Protein AF-A0A381THG0-F1 (afdb_monomer_lite)

Radius of gyration: 18.3 Å; chains: 1; bounding box: 40×34×50 Å

Foldseek 3Di:
DDVLVVLLVVLLVVLVPDAAALQVSLVVSLVVLVPDPDDPVSSVVSNVCSVVSSVVCVVVPSHDLLVSLLVQVVVLLVQLHAPVVSLVVSVVRVRDPVSNVVSVVVVCVVPVCSNVSSPVNVCVVVVD

Organism: NCBI:txid408172

Sequence (128 aa):
MDDQMSLMKYAIDYLSKYSSSKNNLERILKKKISRLKIEKKEKFILYNSINQIMLNLEKNKFIDDNNYAISKIRLFAMQGKSKGFIKSYLIQKGIEKNILNNSLDQFEEEDPEWEKKSAKIFVRKKKL

pLDDT: mean 95.8, std 6.1, range [50.0, 98.56]

Structure (mmCIF, N/CA/C/O backbone):
data_AF-A0A381THG0-F1
#
_entry.id   AF-A0A381THG0-F1
#
loop_
_atom_site.group_PDB
_atom_site.id
_atom_site.type_symbol
_atom_site.label_atom_id
_atom_site.label_alt_id
_atom_site.label_comp_id
_atom_site.label_asym_id
_atom_site.label_entity_id
_atom_site.label_seq_id
_atom_site.pdbx_PDB_ins_code
_atom_site.Cartn_x
_atom_site.Cartn_y
_atom_site.Cartn_z
_atom_site.occupancy
_atom_site.B_iso_or_equiv
_atom_site.auth_seq_id
_atom_site.auth_comp_id
_atom_site.auth_asym_id
_atom_site.auth_atom_id
_atom_site.pdbx_PDB_model_num
ATOM 1 N N . MET A 1 1 ? -7.429 3.206 31.192 1.00 50.00 1 MET A N 1
ATOM 2 C CA . MET A 1 1 ? -6.318 3.715 30.360 1.00 50.00 1 MET A CA 1
ATOM 3 C C . MET A 1 1 ? -6.877 3.797 28.953 1.00 50.00 1 MET A C 1
ATOM 5 O O . MET A 1 1 ? -7.301 2.768 28.459 1.00 50.00 1 MET A O 1
ATOM 9 N N . ASP A 1 2 ? -7.028 5.004 28.416 1.00 70.00 2 ASP A N 1
ATOM 10 C CA . ASP A 1 2 ? -7.874 5.319 27.254 1.00 70.00 2 ASP A CA 1
ATOM 11 C C . ASP A 1 2 ? -7.643 4.369 26.056 1.00 70.00 2 ASP A C 1
ATOM 13 O O . ASP A 1 2 ? -6.519 4.256 25.556 1.00 70.00 2 ASP A O 1
ATOM 17 N N . ASP A 1 3 ? -8.674 3.648 25.604 1.00 74.38 3 ASP A N 1
ATOM 18 C CA . ASP A 1 3 ? -8.543 2.620 24.556 1.00 74.38 3 ASP A CA 1
ATOM 19 C C . ASP A 1 3 ? -8.045 3.205 23.222 1.00 74.38 3 ASP A C 1
ATOM 21 O O . ASP A 1 3 ? -7.398 2.515 22.428 1.00 74.38 3 ASP A O 1
ATOM 25 N N . GLN A 1 4 ? -8.255 4.506 22.996 1.00 72.50 4 GLN A N 1
ATOM 26 C CA . GLN A 1 4 ? -7.676 5.229 21.862 1.00 72.50 4 GLN A CA 1
ATOM 27 C C . GLN A 1 4 ? -6.144 5.302 21.940 1.00 72.50 4 GLN A C 1
ATOM 29 O O . GLN A 1 4 ? -5.453 5.075 20.944 1.00 72.50 4 GLN A O 1
ATOM 34 N N . MET A 1 5 ? -5.597 5.542 23.133 1.00 81.31 5 MET A N 1
ATOM 35 C CA . MET A 1 5 ? -4.154 5.551 23.380 1.00 81.31 5 MET A CA 1
ATOM 36 C C . MET A 1 5 ? -3.554 4.149 23.190 1.00 81.31 5 MET A C 1
ATOM 38 O O . MET A 1 5 ? -2.446 4.007 22.668 1.00 81.31 5 MET A O 1
ATOM 42 N N . SER A 1 6 ? -4.316 3.101 23.524 1.00 89.38 6 SER A N 1
ATOM 43 C CA . SER A 1 6 ? -3.952 1.705 23.243 1.00 89.38 6 SER A CA 1
ATOM 44 C C . SER A 1 6 ? -3.884 1.413 21.735 1.00 89.38 6 SER A C 1
ATOM 46 O O . SER A 1 6 ? -2.925 0.796 21.260 1.00 89.38 6 SER A O 1
ATOM 48 N N . LEU A 1 7 ? -4.848 1.912 20.949 1.00 95.69 7 LEU A N 1
ATOM 49 C CA . LEU A 1 7 ? -4.865 1.736 19.494 1.00 95.69 7 LEU A CA 1
ATOM 50 C C . LEU A 1 7 ? -3.742 2.520 18.791 1.00 95.69 7 LEU A C 1
ATOM 52 O O . LEU A 1 7 ? -3.095 1.975 17.895 1.00 95.69 7 LEU A O 1
ATOM 56 N N . MET A 1 8 ? -3.452 3.751 19.229 1.00 96.62 8 MET A N 1
ATOM 57 C CA . MET A 1 8 ? -2.316 4.541 18.732 1.00 96.62 8 MET A CA 1
ATOM 58 C C . MET A 1 8 ? -0.981 3.843 19.020 1.00 96.62 8 MET A C 1
ATOM 60 O O . MET A 1 8 ? -0.151 3.694 18.123 1.00 96.62 8 MET A O 1
ATOM 64 N N . LYS A 1 9 ? -0.786 3.340 20.248 1.00 96.38 9 LYS A N 1
ATOM 65 C CA . LYS A 1 9 ? 0.415 2.572 20.613 1.00 96.38 9 LYS A CA 1
ATOM 66 C C . LYS A 1 9 ? 0.587 1.343 19.720 1.00 96.38 9 LYS A C 1
ATOM 68 O O . LYS A 1 9 ? 1.698 1.053 19.284 1.00 96.38 9 LYS A O 1
ATOM 73 N N . TYR A 1 10 ? -0.507 0.644 19.419 1.00 97.19 10 TYR A N 1
ATOM 74 C CA . TYR A 1 10 ? -0.487 -0.490 18.499 1.00 97.19 10 TYR A CA 1
ATOM 75 C C . TYR A 1 10 ? -0.095 -0.082 17.070 1.00 97.19 10 TYR A C 1
ATOM 77 O O . TYR A 1 10 ? 0.684 -0.787 16.432 1.00 97.19 10 TYR A O 1
ATOM 85 N N . ALA A 1 11 ? -0.589 1.056 16.572 1.00 97.81 11 ALA A N 1
ATOM 86 C CA . ALA A 1 11 ? -0.210 1.574 15.259 1.00 97.81 11 ALA A CA 1
ATOM 87 C C . ALA A 1 11 ? 1.294 1.890 15.180 1.00 97.81 11 ALA A C 1
ATOM 89 O O . ALA A 1 11 ? 1.959 1.476 14.231 1.00 97.81 11 ALA A O 1
ATOM 90 N N . ILE A 1 12 ? 1.839 2.558 16.202 1.00 97.06 12 ILE A N 1
ATOM 91 C CA . ILE A 1 12 ? 3.269 2.889 16.291 1.00 97.06 12 ILE A CA 1
ATOM 92 C C . ILE A 1 12 ? 4.125 1.616 16.352 1.00 97.06 12 ILE A C 1
ATOM 94 O O . ILE A 1 12 ? 5.095 1.497 15.607 1.00 97.06 12 ILE A O 1
ATOM 98 N N . ASP A 1 13 ? 3.758 0.639 17.190 1.00 97.44 13 ASP A N 1
ATOM 99 C CA . ASP A 1 13 ? 4.474 -0.644 17.285 1.00 97.44 13 ASP A CA 1
ATOM 100 C C . ASP A 1 13 ? 4.441 -1.439 15.969 1.00 97.44 13 ASP A C 1
ATOM 102 O O . ASP A 1 13 ? 5.393 -2.139 15.629 1.00 97.44 13 ASP A O 1
ATOM 106 N N . TYR A 1 14 ? 3.355 -1.331 15.201 1.00 97.88 14 TYR A N 1
ATOM 107 C CA . TYR A 1 14 ? 3.283 -1.941 13.878 1.00 97.88 14 TYR A CA 1
ATOM 108 C C . TYR A 1 14 ? 4.224 -1.247 12.883 1.00 97.88 14 TYR A C 1
ATOM 110 O O . TYR A 1 14 ? 4.982 -1.917 12.179 1.00 97.88 14 TYR A O 1
ATOM 118 N N . LEU A 1 15 ? 4.202 0.088 12.834 1.00 97.12 15 LEU A N 1
ATOM 119 C CA . LEU A 1 15 ? 5.016 0.877 11.904 1.00 97.12 15 LEU A CA 1
ATOM 120 C C . LEU A 1 15 ? 6.516 0.839 12.226 1.00 97.12 15 LEU A C 1
ATOM 122 O O . LEU A 1 15 ? 7.327 0.964 11.313 1.00 97.12 15 LEU A O 1
ATOM 126 N N . SER A 1 16 ? 6.904 0.589 13.479 1.00 95.94 16 SER A N 1
ATOM 127 C CA . SER A 1 16 ? 8.317 0.396 13.841 1.00 95.94 16 SER A CA 1
ATOM 128 C C . SER A 1 16 ? 8.922 -0.887 13.254 1.00 95.94 16 SER A C 1
ATOM 130 O O . SER A 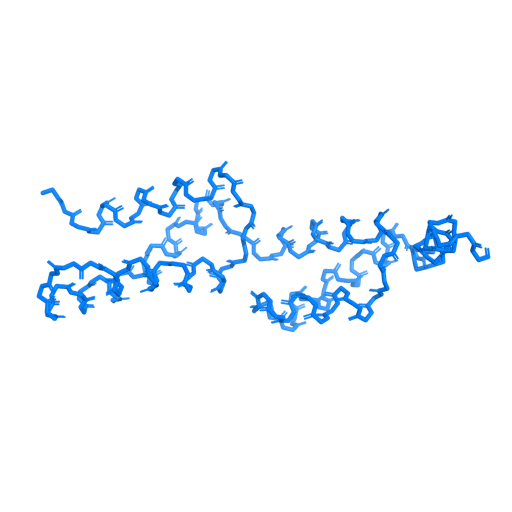1 16 ? 10.139 -0.994 13.125 1.00 95.94 16 SER A O 1
ATOM 132 N N . LYS A 1 17 ? 8.081 -1.859 12.876 1.00 96.75 17 LYS A N 1
ATOM 133 C CA . LYS A 1 17 ? 8.494 -3.170 12.343 1.00 96.75 17 LYS A CA 1
ATOM 134 C C . LYS A 1 17 ? 8.263 -3.299 10.843 1.00 96.75 17 LYS A C 1
ATOM 136 O O . LYS A 1 17 ? 8.960 -4.062 10.176 1.00 96.75 17 LYS A O 1
ATOM 141 N N . TYR A 1 18 ? 7.261 -2.601 10.309 1.00 95.50 18 TYR A N 1
ATOM 142 C CA . TYR A 1 18 ? 6.782 -2.817 8.949 1.00 95.50 18 TYR A CA 1
ATOM 143 C C . TYR A 1 18 ? 6.566 -1.507 8.192 1.00 95.50 18 TYR A C 1
ATOM 145 O O . TYR A 1 18 ? 5.848 -0.620 8.641 1.00 95.50 18 TYR A O 1
ATOM 153 N N . SER A 1 19 ? 7.075 -1.452 6.956 1.00 93.31 19 SER A N 1
ATOM 154 C CA . SER A 1 19 ? 6.628 -0.449 5.982 1.00 93.31 19 SER A CA 1
ATOM 155 C C . SER A 1 19 ? 5.204 -0.768 5.520 1.00 93.31 19 SER A C 1
ATOM 157 O O . SER A 1 19 ? 4.924 -1.883 5.065 1.00 93.31 19 SER A O 1
ATOM 159 N N . SER A 1 20 ? 4.306 0.214 5.586 1.00 96.81 20 SER A N 1
ATOM 160 C CA . SER A 1 20 ? 2.895 0.055 5.223 1.00 96.81 20 SER A CA 1
ATOM 161 C C . SER A 1 20 ? 2.374 1.262 4.456 1.00 96.81 20 SER A C 1
ATOM 163 O O . SER A 1 20 ? 2.744 2.387 4.769 1.00 96.81 20 SER A O 1
ATOM 165 N N . SER A 1 21 ? 1.463 1.015 3.512 1.00 98.06 21 SER A N 1
ATOM 166 C CA . SER A 1 21 ? 0.582 2.059 2.990 1.00 98.06 21 SER A CA 1
ATOM 167 C C . SER A 1 21 ? -0.458 2.456 4.037 1.00 98.06 21 SER A C 1
ATOM 169 O O . SER A 1 21 ? -0.759 1.665 4.950 1.00 98.06 21 SER A O 1
ATOM 171 N N . LYS A 1 22 ? -1.053 3.641 3.874 1.00 98.00 22 LYS A N 1
ATOM 172 C CA . LYS A 1 22 ? -2.140 4.139 4.730 1.00 98.00 22 LYS A CA 1
ATOM 173 C C . LYS A 1 22 ? -3.329 3.187 4.744 1.00 98.00 22 LYS A C 1
ATOM 175 O O . LYS A 1 22 ? -3.743 2.735 5.810 1.00 98.00 22 LYS A O 1
ATOM 180 N N . ASN A 1 23 ? -3.784 2.777 3.562 1.00 97.69 23 ASN A N 1
ATOM 181 C CA . ASN A 1 23 ? -4.895 1.837 3.405 1.00 97.69 23 ASN A CA 1
ATOM 182 C C . ASN A 1 23 ? -4.637 0.482 4.088 1.00 97.69 23 ASN A C 1
ATOM 184 O O . ASN A 1 23 ? -5.527 -0.105 4.712 1.00 97.69 23 ASN A O 1
ATOM 188 N N . ASN A 1 24 ? -3.406 -0.039 4.018 1.00 97.62 24 ASN A N 1
ATOM 189 C CA . ASN A 1 24 ? -3.085 -1.281 4.714 1.00 97.62 24 ASN A CA 1
ATOM 190 C C . ASN A 1 24 ? -3.068 -1.096 6.238 1.00 97.62 24 ASN A C 1
ATOM 192 O O . ASN A 1 24 ? -3.575 -1.974 6.940 1.00 97.62 24 ASN A O 1
ATOM 196 N N . LEU A 1 25 ? -2.528 0.017 6.747 1.00 98.25 25 LEU A N 1
ATOM 197 C CA . LEU A 1 25 ? -2.533 0.298 8.182 1.00 98.25 25 LEU A CA 1
ATOM 198 C C . LEU A 1 25 ? -3.967 0.417 8.708 1.00 98.25 25 LEU A C 1
ATOM 200 O O . LEU A 1 25 ? -4.306 -0.235 9.692 1.00 98.25 25 LEU A O 1
ATOM 204 N N . GLU A 1 26 ? -4.833 1.149 8.010 1.00 98.19 26 GLU A N 1
ATOM 205 C CA . GLU A 1 26 ? -6.248 1.278 8.364 1.00 98.19 26 GLU A CA 1
ATOM 206 C C . GLU A 1 26 ? -6.923 -0.099 8.487 1.00 98.19 26 GLU A C 1
ATOM 208 O O . GLU A 1 26 ? -7.574 -0.410 9.489 1.00 98.19 26 GLU A O 1
ATOM 213 N N . ARG A 1 27 ? -6.695 -0.987 7.510 1.00 97.81 27 ARG A N 1
ATOM 214 C CA . ARG A 1 27 ? -7.198 -2.367 7.543 1.00 97.81 27 ARG A CA 1
ATOM 215 C C . ARG A 1 27 ? -6.666 -3.156 8.744 1.00 97.81 27 ARG A C 1
ATOM 217 O O . ARG A 1 27 ? -7.412 -3.933 9.345 1.00 97.81 27 ARG A O 1
ATOM 224 N N . ILE A 1 28 ? -5.391 -2.984 9.092 1.00 97.69 28 ILE A N 1
ATOM 225 C CA . ILE A 1 28 ? -4.770 -3.626 10.258 1.00 97.69 28 ILE A CA 1
ATOM 226 C C . ILE A 1 28 ? -5.426 -3.141 11.556 1.00 97.69 28 ILE A C 1
ATOM 228 O O . ILE A 1 28 ? -5.797 -3.975 12.386 1.00 97.69 28 ILE A O 1
ATOM 232 N N . LEU A 1 29 ? -5.653 -1.833 11.705 1.00 98.12 29 LEU A N 1
ATOM 233 C CA . LEU A 1 29 ? -6.329 -1.261 12.873 1.00 98.12 29 LEU A CA 1
ATOM 234 C C . LEU A 1 29 ? -7.778 -1.749 12.978 1.00 98.12 29 LEU A C 1
ATOM 236 O O . LEU A 1 29 ? -8.186 -2.242 14.031 1.00 98.12 29 LEU A O 1
ATOM 240 N N . LYS A 1 30 ? -8.533 -1.748 11.871 1.00 98.06 30 LYS A N 1
ATOM 241 C CA . LYS A 1 30 ? -9.908 -2.276 11.846 1.00 98.06 30 LYS A CA 1
ATOM 242 C C . LYS A 1 30 ? -9.978 -3.744 12.273 1.00 98.06 30 LYS A C 1
ATOM 244 O O . LYS A 1 30 ? -10.879 -4.135 13.020 1.00 98.06 30 LYS A O 1
ATOM 249 N N . LYS A 1 31 ? -9.009 -4.554 11.832 1.00 97.88 31 LYS A N 1
ATOM 250 C CA . LYS A 1 31 ? -8.881 -5.972 12.202 1.00 97.88 31 LYS A CA 1
ATOM 251 C C . LYS A 1 31 ? -8.454 -6.163 13.660 1.00 97.88 31 LYS A C 1
ATOM 253 O O . LYS A 1 31 ? -8.845 -7.148 14.282 1.00 97.88 31 LYS A O 1
ATOM 258 N N . LYS A 1 32 ? -7.656 -5.249 14.219 1.00 96.56 32 LYS A N 1
ATOM 259 C CA . LYS A 1 32 ? -7.315 -5.245 15.647 1.00 96.56 32 LYS A CA 1
ATOM 260 C C . LYS A 1 32 ? -8.560 -4.982 16.494 1.00 96.56 32 LYS A C 1
ATOM 262 O O . LYS A 1 32 ? -8.815 -5.768 17.401 1.00 96.56 32 LYS A O 1
ATOM 267 N N . ILE A 1 33 ? -9.346 -3.957 16.155 1.00 97.19 33 ILE A N 1
ATOM 268 C CA . ILE A 1 33 ? -10.588 -3.598 16.862 1.00 97.19 33 ILE A CA 1
ATOM 269 C C . ILE A 1 33 ? -11.608 -4.738 16.799 1.00 97.19 33 ILE A C 1
ATOM 271 O O . ILE A 1 33 ? -12.204 -5.093 17.817 1.00 97.19 33 ILE A O 1
ATOM 275 N N . SER A 1 34 ? -11.786 -5.368 15.630 1.00 96.69 34 SER A N 1
ATOM 276 C CA . SER A 1 34 ? -12.799 -6.421 15.473 1.00 96.69 34 SER A CA 1
ATOM 277 C C . SER A 1 34 ? -12.574 -7.603 16.422 1.00 96.69 34 SER A C 1
ATOM 279 O O . SER A 1 34 ? -13.542 -8.165 16.937 1.00 96.69 34 SER A O 1
ATOM 281 N N . ARG A 1 35 ? -11.305 -7.919 16.714 1.00 96.19 35 ARG A N 1
ATOM 282 C CA . ARG A 1 35 ? -10.865 -9.006 17.602 1.00 96.19 35 ARG A CA 1
ATOM 283 C C . ARG A 1 35 ? -10.979 -8.694 19.096 1.00 96.19 35 ARG A C 1
ATOM 285 O O . ARG A 1 35 ? -10.808 -9.608 19.900 1.00 96.19 35 ARG A O 1
ATOM 292 N N . LEU A 1 36 ? -11.234 -7.444 19.483 1.00 94.75 36 LEU A N 1
ATOM 293 C CA . LEU A 1 36 ? -11.411 -7.078 20.889 1.00 94.75 36 LEU A CA 1
ATOM 294 C C . LEU A 1 36 ? -12.714 -7.675 21.442 1.00 94.75 36 LEU A C 1
ATOM 296 O O . LEU A 1 36 ? -13.736 -7.717 20.749 1.00 94.75 36 LEU A O 1
ATOM 300 N N . LYS A 1 37 ? -12.684 -8.127 22.697 1.00 95.00 37 LYS A N 1
ATOM 301 C CA . LYS A 1 37 ? -13.851 -8.634 23.435 1.00 95.00 37 LYS A CA 1
ATOM 302 C C . LYS A 1 37 ? -14.441 -7.513 24.298 1.00 95.00 37 LYS A C 1
ATOM 304 O O . LYS A 1 37 ? -14.337 -7.558 25.515 1.00 95.00 37 LYS A O 1
ATOM 309 N N . ILE A 1 38 ? -14.977 -6.494 23.634 1.00 93.75 38 ILE A N 1
ATOM 310 C CA . ILE A 1 38 ? -15.515 -5.267 24.241 1.00 93.75 38 ILE A CA 1
ATOM 311 C C . ILE A 1 38 ? -16.908 -4.957 23.678 1.00 93.75 38 ILE A C 1
ATOM 313 O O . ILE A 1 38 ? -17.314 -5.565 22.676 1.00 93.75 38 ILE A O 1
ATOM 317 N N . GLU A 1 39 ? -17.626 -4.015 24.288 1.00 95.81 39 GLU A N 1
ATOM 318 C CA . GLU A 1 39 ? -18.985 -3.669 23.871 1.00 95.81 39 GLU A CA 1
ATOM 319 C C . GLU A 1 39 ? -19.041 -3.085 22.450 1.00 95.81 39 GLU A C 1
ATOM 321 O O . GLU A 1 39 ? -18.099 -2.466 21.947 1.00 95.81 39 GLU A O 1
ATOM 326 N N . LYS A 1 40 ? -20.190 -3.239 21.777 1.00 95.25 40 LYS A N 1
ATOM 327 C CA . LYS A 1 40 ? -20.390 -2.698 20.419 1.00 95.25 40 LYS A CA 1
ATOM 328 C C . LYS A 1 40 ? -20.198 -1.178 20.371 1.00 95.25 40 LYS A C 1
ATOM 330 O O . LYS A 1 40 ? -19.609 -0.677 19.414 1.00 95.25 40 LYS A O 1
ATOM 335 N N . LYS A 1 41 ? -20.669 -0.463 21.399 1.00 95.62 41 LYS A N 1
ATOM 336 C CA . LYS A 1 41 ? -20.534 0.995 21.515 1.00 95.62 41 LYS A CA 1
ATOM 337 C C . LYS A 1 41 ? -19.064 1.413 21.604 1.00 95.62 41 LYS A C 1
ATOM 339 O O . LYS A 1 41 ? -18.651 2.334 20.909 1.00 95.62 41 LYS A O 1
ATOM 344 N N . GLU A 1 42 ? -18.263 0.688 22.379 1.00 94.19 42 GLU A N 1
ATOM 345 C CA . GLU A 1 42 ? -16.824 0.937 22.518 1.00 94.19 42 GLU A CA 1
ATOM 346 C C . GLU A 1 42 ? -16.071 0.652 21.210 1.00 94.19 42 GLU A C 1
ATOM 348 O O . GLU A 1 42 ? -15.272 1.476 20.764 1.00 94.19 42 GLU A O 1
ATOM 353 N N . LYS A 1 43 ? -16.394 -0.449 20.508 1.00 95.81 43 LYS A N 1
ATOM 354 C CA . LYS A 1 43 ? -15.837 -0.703 19.163 1.00 95.81 43 LYS A CA 1
ATOM 355 C C . LYS A 1 43 ? -16.153 0.425 18.191 1.00 95.81 43 LYS A C 1
ATOM 357 O O . LYS A 1 43 ? -15.285 0.810 17.415 1.00 95.81 43 LYS A O 1
ATOM 362 N N . PHE A 1 44 ? -17.381 0.940 18.215 1.00 96.00 44 PHE A N 1
ATOM 363 C CA . PHE A 1 44 ? -17.793 2.040 17.346 1.00 96.00 44 PHE A CA 1
ATOM 364 C C . PHE A 1 44 ? -16.970 3.309 17.605 1.00 96.00 44 PHE A C 1
ATOM 366 O O . PHE A 1 44 ? -16.475 3.914 16.657 1.00 96.00 44 PHE A O 1
ATOM 373 N N . ILE A 1 45 ? -16.734 3.653 18.876 1.00 95.81 45 ILE A N 1
ATOM 374 C CA . ILE A 1 45 ? -15.858 4.771 19.259 1.00 95.81 45 ILE A CA 1
ATOM 375 C C . ILE A 1 45 ? -14.439 4.568 18.703 1.00 95.81 45 ILE A C 1
ATOM 377 O O . ILE A 1 45 ? -13.868 5.495 18.129 1.00 95.81 45 ILE A O 1
ATOM 381 N N . LEU A 1 46 ? -13.886 3.355 18.806 1.00 96.88 46 LEU A N 1
ATOM 382 C CA . LEU A 1 46 ? -12.562 3.038 18.261 1.00 96.88 46 LEU A CA 1
ATOM 383 C C . LEU A 1 46 ? -12.503 3.083 16.732 1.00 96.88 46 LEU A C 1
ATOM 385 O O . LEU A 1 46 ? -11.502 3.520 16.175 1.00 96.88 46 LEU A O 1
ATOM 389 N N . TYR A 1 47 ? -13.547 2.639 16.030 1.00 97.69 47 TYR A N 1
ATOM 390 C CA . TYR A 1 47 ? -13.594 2.756 14.572 1.00 97.69 47 TYR A CA 1
ATOM 391 C C . TYR A 1 47 ? -13.605 4.221 14.127 1.00 97.69 47 TYR A C 1
ATOM 393 O O . TYR A 1 47 ? -12.892 4.572 13.188 1.00 97.69 47 TYR A O 1
ATOM 401 N N . ASN A 1 48 ? -14.346 5.078 14.833 1.00 96.62 48 ASN A N 1
ATOM 402 C CA . ASN A 1 48 ? -14.430 6.504 14.521 1.00 96.62 48 ASN A CA 1
ATOM 403 C C . ASN A 1 48 ? -13.132 7.266 14.836 1.00 96.62 48 ASN A C 1
ATOM 405 O O . ASN A 1 48 ? -12.873 8.296 14.217 1.00 96.62 48 ASN A O 1
ATOM 409 N N . SER A 1 49 ? -12.288 6.761 15.744 1.00 96.56 49 SER A N 1
ATOM 410 C CA . SER A 1 49 ? -11.000 7.392 16.063 1.00 96.56 49 SER A CA 1
ATOM 411 C C . SER A 1 49 ? -9.887 7.089 15.053 1.00 96.56 49 SER A C 1
ATOM 413 O O . SER A 1 49 ? -8.867 7.781 15.052 1.00 96.56 49 SER A O 1
ATOM 415 N N . ILE A 1 50 ? -10.067 6.106 14.155 1.00 97.69 50 ILE A N 1
ATOM 416 C CA . ILE A 1 50 ? -9.034 5.709 13.182 1.00 97.69 50 ILE A CA 1
ATOM 417 C C . ILE A 1 50 ? -8.598 6.895 12.320 1.00 97.69 50 ILE A C 1
ATOM 419 O O . ILE A 1 50 ? -7.401 7.108 12.163 1.00 97.69 50 ILE A O 1
ATOM 423 N N . ASN A 1 51 ? -9.532 7.700 11.808 1.00 96.88 51 ASN A N 1
ATOM 424 C CA . ASN A 1 51 ? -9.192 8.832 10.940 1.00 96.88 51 ASN A CA 1
ATOM 425 C C . ASN A 1 51 ? -8.274 9.840 11.647 1.00 96.88 51 ASN A C 1
ATOM 427 O O . ASN A 1 51 ? -7.279 10.281 11.076 1.00 96.88 51 ASN A O 1
ATOM 431 N N . GLN A 1 52 ? -8.558 10.154 12.914 1.00 97.00 52 GLN A N 1
ATOM 432 C CA . GLN A 1 52 ? -7.723 11.053 13.711 1.00 97.00 52 GLN A CA 1
ATOM 433 C C . GLN A 1 52 ? -6.336 10.452 13.979 1.00 97.00 52 GLN A C 1
ATOM 435 O O . GLN A 1 52 ? -5.333 11.162 13.897 1.00 97.00 52 GLN A O 1
ATOM 440 N N . ILE A 1 53 ? -6.261 9.146 14.256 1.00 97.31 53 ILE A N 1
ATOM 441 C CA . ILE A 1 53 ? -4.990 8.423 14.406 1.00 97.31 53 ILE A CA 1
ATOM 442 C C . ILE A 1 53 ? -4.173 8.502 13.110 1.00 97.31 53 ILE A C 1
ATOM 444 O O . ILE A 1 53 ? -2.992 8.843 13.160 1.00 97.31 53 ILE A O 1
ATOM 448 N N . MET A 1 54 ? -4.793 8.246 11.955 1.00 97.75 54 MET A N 1
ATOM 449 C CA . MET A 1 54 ? -4.129 8.302 10.650 1.00 97.75 54 MET A CA 1
ATOM 450 C C . MET A 1 54 ? -3.580 9.702 10.354 1.00 97.75 54 MET A C 1
ATOM 452 O O . MET A 1 54 ? -2.409 9.824 10.000 1.00 97.75 54 MET A O 1
ATOM 456 N N . LEU A 1 55 ? -4.379 10.753 10.580 1.00 97.25 55 LEU A N 1
ATOM 457 C CA . LEU A 1 55 ? -3.944 12.146 10.417 1.00 97.25 55 LEU A CA 1
ATOM 458 C C . LEU A 1 55 ? -2.769 12.495 11.335 1.00 97.25 55 LEU A C 1
ATOM 460 O O . LEU A 1 55 ? -1.833 13.174 10.916 1.00 97.25 55 LEU A O 1
ATOM 464 N N . ASN A 1 56 ? -2.789 12.021 12.582 1.00 96.88 56 ASN A N 1
ATOM 465 C CA . ASN A 1 56 ? -1.699 12.257 13.522 1.00 96.88 56 ASN A CA 1
ATOM 466 C C . ASN A 1 56 ? -0.406 11.549 13.079 1.00 96.88 56 ASN A C 1
ATOM 468 O O . ASN A 1 56 ? 0.669 12.149 13.096 1.00 96.88 56 ASN A O 1
ATOM 472 N N . LEU A 1 57 ? -0.499 10.290 12.645 1.00 97.19 57 LEU A N 1
ATOM 473 C CA . LEU A 1 57 ? 0.649 9.533 12.136 1.00 97.19 57 LEU A CA 1
ATOM 474 C C . LEU A 1 57 ? 1.242 10.180 10.880 1.00 97.19 57 LEU A C 1
ATOM 476 O O . LEU A 1 57 ? 2.462 10.290 10.774 1.00 97.19 57 LEU A O 1
ATOM 480 N N . GLU A 1 58 ? 0.397 10.644 9.962 1.00 96.12 58 GLU A N 1
ATOM 481 C CA . GLU A 1 58 ? 0.823 11.339 8.747 1.00 96.12 58 GLU A CA 1
ATOM 482 C C . GLU A 1 58 ? 1.490 12.682 9.060 1.00 96.12 58 GLU A C 1
ATOM 484 O O . GLU A 1 58 ? 2.600 12.940 8.596 1.00 96.12 58 GLU A O 1
ATOM 489 N N . LYS A 1 59 ? 0.876 13.512 9.915 1.00 97.06 59 LYS A N 1
ATOM 490 C CA . LYS A 1 59 ? 1.442 14.805 10.334 1.00 97.06 59 LYS A CA 1
ATOM 491 C C . LYS A 1 59 ? 2.840 14.654 10.941 1.00 97.06 59 LYS A C 1
ATOM 493 O O . LYS A 1 59 ? 3.700 15.506 10.737 1.00 97.06 59 LYS A O 1
ATOM 498 N N . ASN A 1 60 ? 3.070 13.561 11.666 1.00 96.06 60 ASN A N 1
ATOM 499 C CA . ASN A 1 60 ? 4.358 13.238 12.280 1.00 96.06 60 ASN A CA 1
ATOM 500 C C . ASN A 1 60 ? 5.267 12.373 11.385 1.00 96.06 60 ASN A C 1
ATOM 502 O O . ASN A 1 60 ? 6.280 11.866 11.860 1.00 96.06 60 ASN A O 1
ATOM 506 N N . LYS A 1 61 ? 4.932 12.206 10.097 1.00 94.31 61 LYS A N 1
ATOM 507 C CA . LYS A 1 61 ? 5.714 11.467 9.089 1.00 94.31 61 LYS A CA 1
ATOM 508 C C . LYS A 1 61 ? 5.965 9.987 9.413 1.00 94.31 61 LYS A C 1
ATOM 510 O O . LYS A 1 61 ? 6.874 9.380 8.855 1.00 94.31 61 LYS A O 1
ATOM 515 N N . PHE A 1 62 ? 5.146 9.375 10.269 1.00 95.62 62 PHE A N 1
ATOM 516 C CA . PHE A 1 62 ? 5.203 7.929 10.514 1.00 95.62 62 PHE A CA 1
ATOM 517 C C . PHE A 1 62 ? 4.638 7.117 9.344 1.00 95.62 62 PHE A C 1
ATOM 519 O O . PHE A 1 62 ? 4.952 5.935 9.207 1.00 95.62 62 PHE A O 1
ATOM 526 N N . ILE A 1 63 ? 3.793 7.729 8.510 1.00 95.94 63 ILE A N 1
ATOM 527 C CA . ILE A 1 63 ? 3.214 7.088 7.333 1.00 95.94 63 ILE A CA 1
ATOM 528 C C . ILE A 1 63 ? 3.096 8.070 6.169 1.00 95.94 63 ILE A C 1
ATOM 530 O O . ILE A 1 63 ? 2.633 9.194 6.341 1.00 95.94 63 ILE A O 1
ATOM 534 N N . ASP A 1 64 ? 3.513 7.627 4.985 1.00 96.88 64 ASP A N 1
ATOM 535 C CA . ASP A 1 64 ? 3.526 8.422 3.759 1.00 96.88 64 ASP A CA 1
ATOM 536 C C . ASP A 1 64 ? 3.465 7.485 2.546 1.00 96.88 64 ASP A C 1
ATOM 538 O O . ASP A 1 64 ? 4.360 6.663 2.327 1.00 96.88 64 ASP A O 1
ATOM 542 N N . ASP A 1 65 ? 2.392 7.601 1.764 1.00 98.06 65 ASP A N 1
ATOM 543 C CA . ASP A 1 65 ? 2.151 6.735 0.611 1.00 98.06 65 ASP A CA 1
ATOM 544 C C . ASP A 1 65 ? 3.083 7.042 -0.572 1.00 98.06 65 ASP A C 1
ATOM 546 O O . ASP A 1 65 ? 3.406 6.114 -1.316 1.00 98.06 65 ASP A O 1
ATOM 550 N N . ASN A 1 66 ? 3.586 8.276 -0.717 1.00 97.56 66 ASN A N 1
ATOM 551 C CA . ASN A 1 66 ? 4.570 8.613 -1.755 1.00 97.56 66 ASN A CA 1
ATOM 552 C C . ASN A 1 66 ? 5.894 7.902 -1.467 1.00 97.56 66 ASN A C 1
ATOM 554 O O . ASN A 1 66 ? 6.408 7.138 -2.286 1.00 97.56 66 ASN A O 1
ATOM 558 N N . ASN A 1 67 ? 6.402 8.078 -0.244 1.00 96.88 67 ASN A N 1
ATOM 559 C CA . ASN A 1 67 ? 7.631 7.425 0.201 1.00 96.88 67 ASN A CA 1
ATOM 560 C C . ASN A 1 67 ? 7.505 5.897 0.182 1.00 96.88 67 ASN A C 1
ATOM 562 O O . ASN A 1 67 ? 8.441 5.194 -0.219 1.00 96.88 67 ASN A O 1
ATOM 566 N N . TYR A 1 68 ? 6.342 5.365 0.568 1.00 98.12 68 TYR A N 1
ATOM 567 C CA . TYR A 1 68 ? 6.059 3.939 0.463 1.00 98.12 68 TYR A CA 1
ATOM 568 C C . TYR A 1 68 ? 6.107 3.456 -0.994 1.00 98.12 6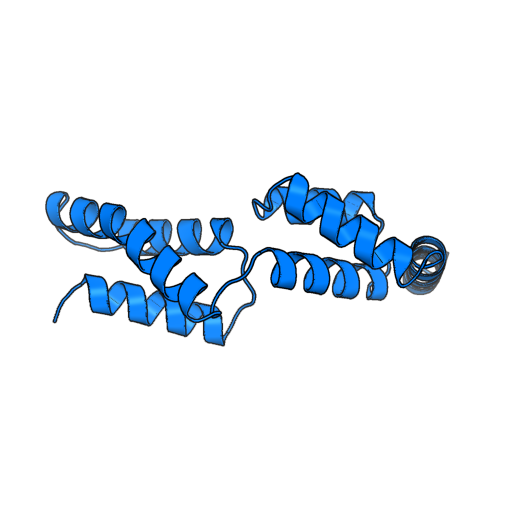8 TYR A C 1
ATOM 570 O O . TYR A 1 68 ? 6.785 2.464 -1.277 1.00 98.12 68 TYR A O 1
ATOM 578 N N . ALA A 1 69 ? 5.430 4.146 -1.917 1.00 98.50 69 ALA A N 1
ATOM 579 C CA . ALA A 1 69 ? 5.370 3.770 -3.326 1.00 98.50 69 ALA A CA 1
ATOM 580 C C . ALA A 1 69 ? 6.761 3.762 -3.973 1.00 98.50 69 ALA A C 1
ATOM 582 O O . ALA A 1 69 ? 7.174 2.719 -4.486 1.00 98.50 69 ALA A O 1
ATOM 583 N N . ILE A 1 70 ? 7.523 4.856 -3.856 1.00 98.06 70 ILE A N 1
ATOM 584 C CA . ILE A 1 70 ? 8.891 4.974 -4.392 1.00 98.06 70 ILE A CA 1
ATOM 585 C C . ILE A 1 70 ? 9.791 3.861 -3.839 1.00 98.06 70 ILE A C 1
ATOM 587 O O . ILE A 1 70 ? 10.474 3.164 -4.595 1.00 98.06 70 ILE A O 1
ATOM 591 N N . SER A 1 71 ? 9.745 3.620 -2.524 1.00 97.69 71 SER A N 1
ATOM 592 C CA . SER A 1 71 ? 10.548 2.568 -1.886 1.00 97.69 71 SER A CA 1
ATOM 593 C C . SER A 1 71 ? 10.229 1.174 -2.434 1.00 97.69 71 SER A C 1
ATOM 595 O O . SER A 1 71 ? 11.130 0.357 -2.635 1.00 97.69 71 SER A O 1
ATOM 597 N N . LYS A 1 72 ? 8.949 0.874 -2.692 1.00 98.44 72 LYS A N 1
ATOM 598 C CA . LYS A 1 72 ? 8.536 -0.414 -3.268 1.00 98.44 72 LYS A CA 1
ATOM 599 C C . LYS A 1 72 ? 8.883 -0.532 -4.746 1.00 98.44 72 LYS A C 1
ATOM 601 O O . LYS A 1 72 ? 9.299 -1.616 -5.149 1.00 98.44 72 LYS A O 1
ATOM 606 N N . ILE A 1 73 ? 8.758 0.542 -5.526 1.00 98.56 73 ILE A N 1
ATOM 607 C CA . ILE A 1 73 ? 9.178 0.570 -6.934 1.00 98.56 73 ILE A CA 1
ATOM 608 C C . ILE A 1 73 ? 10.662 0.203 -7.026 1.00 98.56 73 ILE A C 1
ATOM 610 O O . ILE A 1 73 ? 11.001 -0.791 -7.671 1.00 98.56 73 ILE A O 1
ATOM 614 N N . ARG A 1 74 ? 11.524 0.909 -6.282 1.00 98.19 74 ARG A N 1
ATOM 615 C CA . ARG A 1 74 ? 12.972 0.645 -6.229 1.00 98.19 74 ARG A CA 1
ATOM 616 C C . ARG A 1 74 ? 13.276 -0.792 -5.806 1.00 98.19 74 ARG A C 1
ATOM 618 O O . ARG A 1 74 ? 14.004 -1.504 -6.498 1.00 98.19 74 ARG A O 1
ATOM 625 N N . LEU A 1 75 ? 12.663 -1.251 -4.711 1.00 98.19 75 LEU A N 1
ATOM 626 C CA 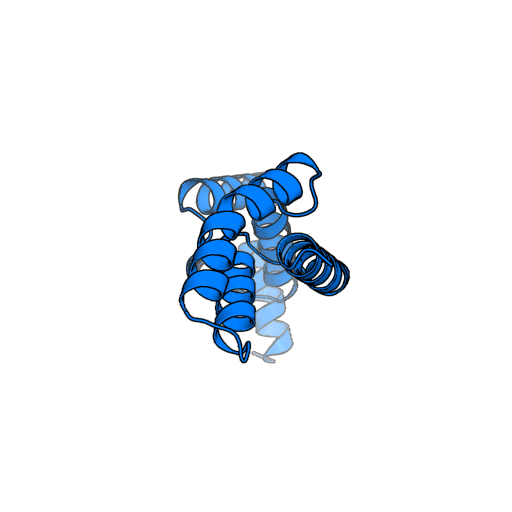. LEU A 1 75 ? 12.842 -2.616 -4.210 1.00 98.19 75 LEU A CA 1
ATOM 627 C C . LEU A 1 75 ? 12.505 -3.668 -5.275 1.00 98.19 75 LEU A C 1
ATOM 629 O O . LEU A 1 75 ? 13.265 -4.611 -5.486 1.00 98.19 75 LEU A O 1
ATOM 633 N N . PHE A 1 76 ? 11.358 -3.535 -5.937 1.00 98.50 76 PHE A N 1
ATOM 634 C CA . PHE A 1 76 ? 10.902 -4.525 -6.904 1.00 98.50 76 PHE A CA 1
ATOM 635 C C . PHE A 1 76 ? 11.665 -4.460 -8.228 1.00 98.50 76 PHE A C 1
ATOM 637 O O . PHE A 1 76 ? 11.950 -5.517 -8.796 1.00 98.50 76 PHE A O 1
ATOM 644 N N . ALA A 1 77 ? 12.072 -3.272 -8.677 1.00 98.19 77 ALA A N 1
ATOM 645 C CA . ALA A 1 77 ? 12.969 -3.115 -9.818 1.00 98.19 77 ALA A CA 1
ATOM 646 C C . ALA A 1 77 ? 14.303 -3.844 -9.573 1.00 98.19 77 ALA A C 1
ATOM 648 O O . ALA A 1 77 ? 14.706 -4.686 -10.376 1.00 98.19 77 ALA A O 1
ATOM 649 N N . MET A 1 78 ? 14.925 -3.648 -8.402 1.00 97.12 78 MET A N 1
ATOM 650 C CA . MET A 1 78 ? 16.140 -4.377 -7.997 1.00 97.12 78 MET A CA 1
ATOM 651 C C . MET A 1 78 ? 15.926 -5.895 -7.894 1.00 97.12 78 MET A C 1
ATOM 653 O O . MET A 1 78 ? 16.850 -6.693 -8.060 1.00 97.12 78 MET A O 1
ATOM 657 N N . GLN A 1 79 ? 14.696 -6.331 -7.625 1.00 97.38 79 GLN A N 1
ATOM 658 C CA . GLN A 1 79 ? 14.353 -7.748 -7.592 1.00 97.38 79 GLN A CA 1
ATOM 659 C C . GLN A 1 79 ? 14.109 -8.358 -8.978 1.00 97.38 79 GLN A C 1
ATOM 661 O O . GLN A 1 79 ? 13.978 -9.585 -9.052 1.00 97.38 79 GLN A O 1
ATOM 666 N N . GLY A 1 80 ? 14.106 -7.570 -10.054 1.00 97.56 80 GLY A N 1
ATOM 667 C CA . GLY A 1 80 ? 13.803 -8.046 -11.402 1.00 97.56 80 GLY A CA 1
ATOM 668 C C . GLY A 1 80 ? 12.300 -8.191 -11.659 1.00 97.56 80 GLY A C 1
ATOM 669 O O . GLY A 1 80 ? 11.875 -9.135 -12.324 1.00 97.56 80 GLY A O 1
ATOM 670 N N . LYS A 1 81 ? 11.463 -7.350 -11.037 1.00 98.12 81 LYS A N 1
ATOM 671 C CA . LYS A 1 81 ? 10.014 -7.318 -11.286 1.00 98.12 81 LYS A CA 1
ATOM 672 C C . LYS A 1 81 ? 9.678 -6.320 -12.393 1.00 98.12 81 LYS A C 1
ATOM 674 O O . LYS A 1 81 ? 10.312 -5.274 -12.509 1.00 98.12 81 LYS A O 1
ATOM 679 N N . SER A 1 82 ? 8.652 -6.636 -13.180 1.00 97.56 82 SER A N 1
ATOM 680 C CA . SER A 1 82 ? 8.162 -5.772 -14.258 1.00 97.56 82 SER A CA 1
ATOM 681 C C . SER A 1 82 ? 7.345 -4.587 -13.733 1.00 97.56 82 SER A C 1
ATOM 683 O O . SER A 1 82 ? 6.752 -4.659 -12.652 1.00 97.56 82 SER A O 1
ATOM 685 N N . LYS A 1 83 ? 7.219 -3.528 -14.545 1.00 97.88 83 LYS A N 1
ATOM 686 C CA . LYS A 1 83 ? 6.333 -2.381 -14.270 1.00 97.88 83 LYS A CA 1
ATOM 687 C C . LYS A 1 83 ? 4.891 -2.809 -14.005 1.00 97.88 83 LYS A C 1
ATOM 689 O O . LYS A 1 83 ? 4.271 -2.326 -13.059 1.00 97.88 83 LYS A O 1
ATOM 694 N N . GLY A 1 84 ? 4.378 -3.779 -14.766 1.00 98.06 84 GLY A N 1
ATOM 695 C CA . GLY A 1 84 ? 3.040 -4.345 -14.560 1.00 98.06 84 GLY A CA 1
ATOM 696 C C . GLY A 1 84 ? 2.857 -4.988 -13.179 1.00 98.06 84 GLY A C 1
ATOM 697 O O . GLY A 1 84 ? 1.863 -4.718 -12.503 1.00 98.06 84 GLY A O 1
ATOM 698 N N . PHE A 1 85 ? 3.839 -5.774 -12.717 1.00 98.38 85 PHE A N 1
ATOM 699 C CA . PHE A 1 85 ? 3.814 -6.356 -11.371 1.00 98.38 85 PHE A CA 1
ATOM 700 C C . PHE A 1 85 ? 3.794 -5.267 -10.293 1.00 98.38 85 PHE A C 1
ATOM 702 O O . PHE A 1 85 ? 2.991 -5.329 -9.363 1.00 98.38 85 PHE A O 1
ATOM 709 N N . ILE A 1 86 ? 4.660 -4.261 -10.427 1.00 98.44 86 ILE A N 1
ATOM 710 C CA . ILE A 1 86 ? 4.793 -3.171 -9.453 1.00 98.44 86 ILE A CA 1
ATOM 711 C C .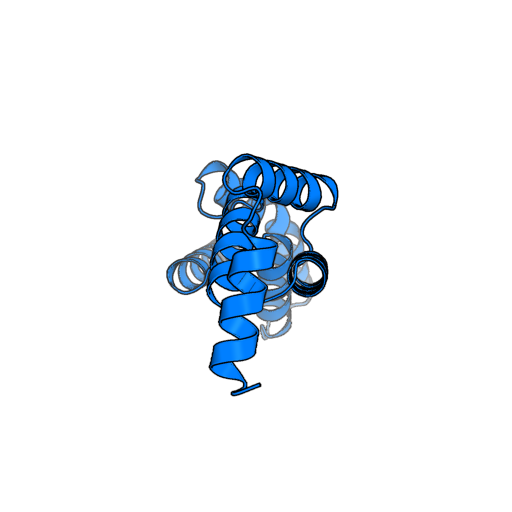 ILE A 1 86 ? 3.492 -2.366 -9.356 1.00 98.44 86 ILE A C 1
ATOM 713 O O . ILE A 1 86 ? 2.993 -2.150 -8.250 1.00 98.44 86 ILE A O 1
ATOM 717 N N . LYS A 1 87 ? 2.897 -2.000 -10.501 1.00 98.31 87 LYS A N 1
ATOM 718 C CA . LYS A 1 87 ? 1.588 -1.328 -10.560 1.00 98.31 87 LYS A CA 1
ATOM 719 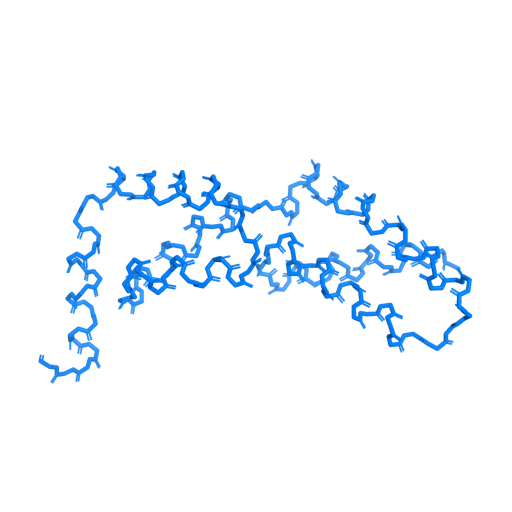C C . LYS A 1 87 ? 0.512 -2.141 -9.847 1.00 98.31 87 LYS A C 1
ATOM 721 O O . LYS A 1 87 ? -0.157 -1.624 -8.956 1.00 98.31 87 LYS A O 1
ATOM 726 N N . SER A 1 88 ? 0.375 -3.421 -10.198 1.00 98.31 88 SER A N 1
ATOM 727 C CA . SER A 1 88 ? -0.625 -4.301 -9.583 1.00 98.31 88 SER A CA 1
ATOM 728 C C . SER A 1 88 ? -0.432 -4.423 -8.068 1.00 98.31 88 SER A C 1
ATOM 730 O O . SER A 1 88 ? -1.403 -4.319 -7.316 1.00 98.31 88 SER A O 1
ATOM 732 N N . TYR A 1 89 ? 0.814 -4.570 -7.608 1.00 98.19 89 TYR A N 1
ATOM 733 C CA . TYR A 1 89 ? 1.127 -4.642 -6.185 1.00 98.19 89 TYR A CA 1
ATOM 734 C C . TYR A 1 89 ? 0.695 -3.375 -5.439 1.00 98.19 89 TYR A C 1
ATOM 736 O O . TYR A 1 89 ? 0.033 -3.471 -4.408 1.00 98.19 89 TYR A O 1
ATOM 744 N N . LEU A 1 90 ? 1.054 -2.190 -5.941 1.00 98.31 90 LEU A N 1
ATOM 745 C CA . LEU A 1 90 ? 0.749 -0.924 -5.268 1.00 98.31 90 LEU A CA 1
ATOM 746 C C . LEU A 1 90 ? -0.755 -0.629 -5.246 1.00 98.31 90 LEU A C 1
ATOM 748 O O . LEU A 1 90 ? -1.269 -0.215 -4.207 1.00 98.31 90 LEU A O 1
ATOM 752 N N . ILE A 1 91 ? -1.478 -0.962 -6.320 1.00 97.88 91 ILE A N 1
ATOM 753 C CA . ILE A 1 91 ? -2.949 -0.909 -6.350 1.00 97.88 91 ILE A CA 1
ATOM 754 C C . ILE A 1 91 ? -3.541 -1.826 -5.273 1.00 97.88 91 ILE A C 1
ATOM 756 O O . ILE A 1 91 ? -4.416 -1.412 -4.517 1.00 97.88 91 ILE A O 1
ATOM 760 N N . GLN A 1 92 ? -3.025 -3.051 -5.122 1.00 96.88 92 GLN A N 1
ATOM 761 C CA . GLN A 1 92 ? -3.478 -3.971 -4.072 1.00 96.88 92 GLN A CA 1
ATOM 762 C C . GLN A 1 92 ? -3.184 -3.446 -2.653 1.00 96.88 92 GLN A C 1
ATOM 764 O O . GLN A 1 92 ? -3.874 -3.801 -1.695 1.00 96.88 92 GLN A O 1
ATOM 769 N N . LYS A 1 93 ? -2.157 -2.603 -2.491 1.00 96.88 93 LYS A N 1
ATOM 770 C CA . LYS A 1 93 ? -1.866 -1.894 -1.234 1.00 96.88 93 LYS A CA 1
ATOM 771 C C . LYS A 1 93 ? -2.712 -0.637 -1.040 1.00 96.88 93 LYS A C 1
ATOM 773 O O . LYS A 1 93 ? -2.577 0.000 0.002 1.00 96.88 93 LYS A O 1
ATOM 778 N N . GLY A 1 94 ? -3.607 -0.325 -1.973 1.00 97.31 94 GLY A N 1
ATOM 779 C CA . GLY A 1 94 ? -4.491 0.830 -1.907 1.00 97.31 94 GLY A CA 1
ATOM 780 C C . GLY A 1 94 ? -3.765 2.149 -2.150 1.00 97.31 94 GLY A C 1
ATOM 781 O O . GLY A 1 94 ? -4.178 3.159 -1.600 1.00 97.31 94 GLY A O 1
ATOM 782 N N . ILE A 1 95 ? -2.670 2.151 -2.912 1.00 98.38 95 ILE A N 1
ATOM 783 C CA . ILE A 1 95 ? -2.032 3.403 -3.328 1.00 98.38 95 ILE A CA 1
ATOM 784 C C . ILE A 1 95 ? -2.894 4.063 -4.400 1.00 98.38 95 ILE A C 1
ATOM 786 O O . ILE A 1 95 ? -3.305 3.410 -5.364 1.00 98.38 95 ILE A O 1
ATOM 790 N N . GLU A 1 96 ? -3.170 5.352 -4.220 1.00 97.69 96 GLU A N 1
ATOM 791 C CA . GLU A 1 96 ? -3.952 6.135 -5.171 1.00 97.69 96 GLU A CA 1
ATOM 792 C C . GLU A 1 96 ? -3.254 6.230 -6.536 1.00 97.69 96 GLU A C 1
ATOM 794 O O . GLU A 1 96 ? -2.025 6.221 -6.650 1.00 97.69 96 GLU A O 1
ATOM 799 N N . LYS A 1 97 ? -4.052 6.316 -7.605 1.00 97.38 97 LYS A N 1
ATOM 800 C CA . LYS A 1 97 ? -3.554 6.256 -8.987 1.00 97.38 97 LYS A CA 1
ATOM 801 C C . LYS A 1 97 ? -2.609 7.415 -9.332 1.00 97.38 97 LYS A C 1
ATOM 803 O O . LYS A 1 97 ? -1.645 7.201 -10.057 1.00 97.38 97 LYS A O 1
ATOM 808 N N . ASN A 1 98 ? -2.881 8.613 -8.817 1.00 98.00 98 ASN A N 1
ATOM 809 C CA . ASN A 1 98 ? -2.017 9.795 -8.934 1.00 98.00 98 ASN A CA 1
ATOM 810 C C . ASN A 1 98 ? -0.638 9.549 -8.298 1.00 98.00 98 ASN A C 1
ATOM 812 O O . ASN A 1 98 ? 0.366 9.694 -8.982 1.00 98.00 98 ASN A O 1
ATOM 816 N N . ILE A 1 99 ? -0.586 9.097 -7.040 1.00 98.25 99 ILE A N 1
ATOM 817 C CA . ILE A 1 99 ? 0.656 8.783 -6.322 1.00 98.25 99 ILE A CA 1
ATOM 818 C C . ILE A 1 99 ? 1.432 7.696 -7.063 1.00 98.25 99 ILE A C 1
ATOM 820 O O . ILE A 1 99 ? 2.636 7.827 -7.270 1.00 98.25 99 ILE A O 1
ATOM 824 N N . LEU A 1 100 ? 0.745 6.633 -7.492 1.00 98.19 100 LEU A N 1
ATOM 825 C CA . LEU A 1 100 ? 1.349 5.541 -8.249 1.00 98.19 100 LEU A CA 1
ATOM 826 C C . LEU A 1 100 ? 1.990 6.025 -9.554 1.00 98.19 100 LEU A C 1
ATOM 828 O O . LEU A 1 100 ? 3.131 5.662 -9.828 1.00 98.19 100 LEU A O 1
ATOM 832 N N . ASN A 1 101 ? 1.249 6.789 -10.360 1.00 97.88 101 ASN A N 1
ATOM 833 C CA . ASN A 1 101 ? 1.744 7.286 -11.640 1.00 97.88 101 ASN A CA 1
ATOM 834 C C . ASN A 1 101 ? 2.916 8.243 -11.420 1.00 97.88 101 ASN A C 1
ATOM 836 O O . ASN A 1 101 ? 3.996 7.960 -11.916 1.00 97.88 101 ASN A O 1
ATOM 840 N N . ASN A 1 102 ? 2.758 9.252 -10.559 1.00 98.38 102 ASN A N 1
ATOM 841 C CA . ASN A 1 102 ? 3.818 10.214 -10.254 1.00 98.38 102 ASN A CA 1
ATOM 842 C C . ASN A 1 102 ? 5.093 9.528 -9.736 1.00 98.38 102 ASN A C 1
ATOM 844 O O . ASN A 1 102 ? 6.192 9.873 -10.150 1.00 98.38 102 ASN A O 1
ATOM 848 N N . SER A 1 103 ? 4.959 8.528 -8.857 1.00 98.31 103 SER A N 1
ATOM 849 C CA . SER A 1 103 ? 6.115 7.796 -8.316 1.00 98.31 103 SER A CA 1
ATOM 850 C C . SER A 1 103 ? 6.825 6.948 -9.375 1.00 98.31 103 SER A C 1
ATOM 852 O O . SER A 1 103 ? 8.032 6.733 -9.283 1.00 98.31 103 SER A O 1
ATOM 854 N N . LEU A 1 104 ? 6.082 6.411 -10.348 1.00 97.94 104 LEU A N 1
ATOM 855 C CA . LEU A 1 104 ? 6.657 5.660 -11.462 1.00 97.94 104 LEU A CA 1
ATOM 856 C C . LEU A 1 104 ? 7.324 6.583 -12.471 1.00 97.94 104 LEU A C 1
ATOM 858 O O . LEU A 1 104 ? 8.425 6.263 -12.900 1.00 97.94 104 LEU A O 1
ATOM 862 N N . ASP A 1 105 ? 6.679 7.697 -12.805 1.00 97.75 105 ASP A N 1
ATOM 863 C CA . ASP A 1 105 ? 7.206 8.695 -13.731 1.00 97.75 105 ASP A CA 1
ATOM 864 C C . ASP A 1 105 ? 8.506 9.280 -13.163 1.00 97.75 105 ASP A C 1
ATOM 866 O O . ASP A 1 105 ? 9.531 9.240 -13.834 1.00 97.75 105 ASP A O 1
ATOM 870 N N . GLN A 1 106 ? 8.525 9.645 -11.874 1.00 97.94 106 GLN A N 1
ATOM 871 C CA . GLN A 1 106 ? 9.749 10.063 -11.183 1.00 97.94 106 GLN A CA 1
ATOM 872 C C . GLN A 1 106 ? 10.853 8.995 -11.266 1.00 97.94 106 GLN A C 1
ATOM 874 O O . GLN A 1 106 ? 12.007 9.307 -11.543 1.00 97.94 106 GLN A O 1
ATOM 879 N N . PHE A 1 107 ? 10.530 7.722 -11.013 1.00 97.62 107 PHE A N 1
ATOM 880 C CA . PHE A 1 107 ? 11.535 6.657 -11.060 1.00 97.62 107 PHE A CA 1
ATOM 881 C C . PHE A 1 107 ? 12.059 6.398 -12.482 1.00 97.62 107 PHE A C 1
ATOM 883 O O . PHE A 1 107 ? 13.219 6.035 -12.658 1.00 97.62 107 PHE A O 1
ATOM 890 N N . GLU A 1 108 ? 11.212 6.576 -13.492 1.00 97.06 108 GLU A N 1
ATOM 891 C CA . GLU A 1 108 ? 11.566 6.428 -14.903 1.00 97.06 108 GLU A CA 1
ATOM 892 C C . GLU A 1 108 ? 12.394 7.610 -15.415 1.00 97.06 108 GLU A C 1
ATOM 894 O O . GLU A 1 108 ? 13.321 7.399 -16.189 1.00 97.06 108 GLU A O 1
ATOM 899 N N . GLU A 1 109 ? 12.138 8.824 -14.927 1.00 97.69 109 GLU A N 1
ATOM 900 C CA . GLU A 1 109 ? 13.005 9.986 -15.146 1.00 97.69 109 GLU A CA 1
ATOM 901 C C . GLU A 1 109 ? 14.384 9.800 -14.486 1.00 97.69 109 GLU A C 1
ATOM 903 O O . GLU A 1 109 ? 15.406 10.121 -15.092 1.00 97.69 109 GLU A O 1
ATOM 908 N N . GLU A 1 110 ? 14.429 9.241 -13.269 1.00 97.25 110 GLU A N 1
ATOM 909 C CA . GLU A 1 110 ? 15.675 8.941 -12.544 1.00 97.25 110 GLU A CA 1
ATOM 910 C C . GLU A 1 110 ? 16.505 7.822 -13.213 1.00 97.25 110 GLU A C 1
ATOM 912 O O . GLU A 1 110 ? 17.736 7.892 -13.231 1.00 97.25 110 GLU A O 1
ATOM 917 N N . ASP A 1 111 ? 15.862 6.776 -13.747 1.00 96.75 111 ASP A N 1
ATOM 918 C CA . ASP A 1 111 ? 16.525 5.657 -14.433 1.00 96.75 111 ASP A CA 1
ATOM 919 C C . ASP A 1 111 ? 15.730 5.164 -15.660 1.00 96.75 111 ASP A C 1
ATOM 921 O O . ASP A 1 111 ? 15.052 4.137 -15.582 1.00 96.75 111 ASP A O 1
ATOM 925 N N . PRO A 1 112 ? 15.862 5.803 -16.836 1.00 97.00 112 PRO A N 1
ATOM 926 C CA . PRO A 1 112 ? 15.082 5.445 -18.028 1.00 97.00 112 PRO A CA 1
ATOM 927 C C . PRO A 1 112 ? 15.274 4.001 -18.523 1.00 97.00 112 PRO A C 1
ATOM 929 O O . PRO A 1 112 ? 14.410 3.441 -19.194 1.00 97.00 112 PRO A O 1
ATOM 932 N N . GLU A 1 113 ? 16.401 3.358 -18.197 1.00 97.38 113 GLU A N 1
ATOM 933 C CA . GLU A 1 113 ? 16.684 1.971 -18.591 1.00 97.38 113 GLU A CA 1
ATOM 934 C C . GLU A 1 113 ? 16.319 0.938 -17.503 1.00 97.38 113 GLU A C 1
ATOM 936 O O . GLU A 1 113 ? 16.652 -0.250 -17.639 1.00 97.38 113 GLU A O 1
ATOM 941 N N . TRP A 1 114 ? 15.640 1.339 -16.420 1.00 97.75 114 TRP A N 1
ATOM 942 C CA . TRP A 1 114 ? 15.379 0.464 -15.271 1.00 97.75 114 TRP A CA 1
ATOM 943 C C . TRP A 1 114 ? 14.642 -0.829 -15.652 1.00 97.75 114 TRP A C 1
ATOM 945 O O . TRP A 1 114 ? 14.965 -1.896 -15.124 1.00 97.75 114 TRP A O 1
ATOM 955 N N . GLU A 1 115 ? 13.697 -0.782 -16.602 1.00 97.19 115 GLU A N 1
ATOM 956 C CA . GLU A 1 115 ? 12.953 -1.971 -17.045 1.00 97.19 115 GLU A CA 1
ATOM 957 C C . GLU A 1 115 ? 13.870 -2.988 -17.732 1.00 97.19 115 GLU A C 1
ATOM 959 O O . GLU A 1 115 ? 13.806 -4.188 -17.450 1.00 97.19 115 GLU A O 1
ATOM 964 N N . LYS A 1 116 ? 14.799 -2.516 -18.569 1.00 97.69 116 LYS A N 1
ATOM 965 C CA . LYS A 1 116 ? 15.801 -3.358 -19.238 1.00 97.69 116 LYS A CA 1
ATOM 966 C C . LYS A 1 116 ? 16.766 -3.972 -18.225 1.00 97.69 116 LYS A C 1
ATOM 968 O O . LYS A 1 116 ? 17.105 -5.154 -18.331 1.00 97.69 116 LYS A O 1
ATOM 973 N N . LYS A 1 117 ? 17.192 -3.205 -17.215 1.00 97.94 117 LYS A N 1
ATOM 974 C CA . LYS A 1 117 ? 18.017 -3.710 -16.102 1.00 97.94 117 LYS A CA 1
ATOM 975 C C . LYS A 1 117 ? 17.262 -4.772 -15.294 1.00 97.94 117 LYS A C 1
ATOM 977 O O . LYS A 1 117 ? 17.805 -5.848 -15.041 1.00 97.94 117 LYS A O 1
ATOM 982 N N . SER A 1 118 ? 16.000 -4.511 -14.961 1.00 97.56 118 SER A N 1
ATOM 983 C CA . SER A 1 118 ? 15.115 -5.439 -14.250 1.00 97.56 118 SER A CA 1
ATOM 984 C C . SER A 1 118 ? 14.921 -6.751 -15.025 1.00 97.56 118 SER A C 1
ATOM 986 O O . SER A 1 118 ? 15.090 -7.838 -14.465 1.00 97.56 118 SER A O 1
ATOM 988 N N . ALA A 1 119 ? 14.685 -6.678 -16.338 1.00 97.62 119 ALA A N 1
ATOM 989 C CA . ALA A 1 119 ? 14.564 -7.849 -17.206 1.00 97.62 119 ALA A CA 1
ATOM 990 C C . ALA A 1 119 ? 15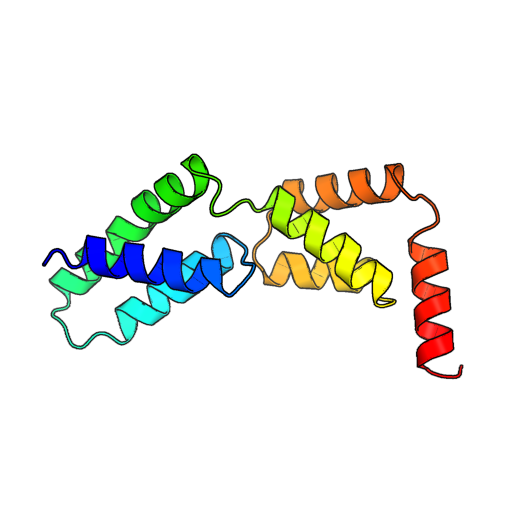.846 -8.701 -17.223 1.00 97.62 119 ALA A C 1
ATOM 992 O O . ALA A 1 119 ? 15.778 -9.923 -17.072 1.00 97.62 119 ALA A O 1
ATOM 993 N N . LYS A 1 120 ? 17.030 -8.074 -17.308 1.00 97.69 120 LYS A N 1
ATOM 994 C CA . LYS A 1 120 ? 18.319 -8.786 -17.200 1.00 97.69 120 LYS A CA 1
ATOM 995 C C . LYS A 1 120 ? 18.456 -9.522 -15.863 1.00 97.69 120 LYS A C 1
ATOM 997 O O . LYS A 1 120 ? 18.924 -10.659 -15.837 1.00 97.69 120 LYS A O 1
ATOM 1002 N N . ILE A 1 121 ? 18.042 -8.905 -14.753 1.00 97.62 121 ILE A N 1
ATOM 1003 C CA . ILE A 1 121 ? 18.046 -9.547 -13.426 1.00 97.62 121 ILE A CA 1
ATOM 1004 C C . ILE A 1 121 ? 17.115 -10.763 -13.416 1.00 97.62 121 ILE A C 1
ATOM 1006 O O . ILE A 1 121 ? 17.486 -11.817 -12.896 1.00 97.62 121 ILE A O 1
ATOM 1010 N N . PHE A 1 122 ? 15.920 -10.633 -13.993 1.00 96.94 122 PHE A N 1
ATOM 1011 C CA . PHE A 1 122 ? 14.947 -11.718 -14.067 1.00 96.94 122 PHE A CA 1
ATOM 1012 C C . PHE A 1 122 ? 15.485 -12.932 -14.835 1.00 96.94 122 PHE A C 1
ATOM 1014 O O . PHE A 1 122 ? 15.476 -14.037 -14.290 1.00 96.94 122 PHE A O 1
ATOM 1021 N N . VAL A 1 123 ? 16.009 -12.721 -16.048 1.00 97.00 123 VAL A N 1
ATOM 1022 C CA . VAL A 1 123 ? 16.591 -13.778 -16.898 1.00 97.00 123 VAL A CA 1
ATOM 1023 C C . VAL A 1 123 ? 17.713 -14.507 -16.157 1.00 97.00 123 VAL A C 1
ATOM 1025 O O . VAL A 1 123 ? 17.660 -15.726 -15.995 1.00 97.00 123 VAL A O 1
ATOM 1028 N N . ARG A 1 124 ? 18.653 -13.757 -15.563 1.00 95.56 124 ARG A N 1
ATOM 1029 C CA . ARG A 1 124 ? 19.758 -14.327 -14.770 1.00 95.56 124 ARG A CA 1
ATOM 1030 C C . ARG A 1 124 ? 19.268 -15.174 -13.594 1.00 95.56 124 ARG A C 1
ATOM 1032 O O . ARG A 1 124 ? 19.814 -16.243 -13.346 1.00 95.56 124 ARG A O 1
ATOM 1039 N N . LYS A 1 125 ? 18.232 -14.728 -12.874 1.00 94.69 125 LYS A N 1
ATOM 1040 C CA . LYS A 1 125 ? 17.644 -15.491 -11.756 1.00 94.69 125 LYS A CA 1
ATOM 1041 C C . LYS A 1 125 ? 16.932 -16.758 -12.217 1.00 94.69 125 LYS A C 1
ATOM 1043 O O . LYS A 1 125 ? 16.889 -17.732 -11.470 1.00 94.69 125 LYS A O 1
ATOM 1048 N N . LYS A 1 126 ? 16.341 -16.734 -13.411 1.00 93.56 126 LYS A N 1
ATOM 1049 C CA . LYS A 1 126 ? 15.609 -17.867 -13.983 1.00 93.56 126 LYS A CA 1
ATOM 1050 C C . LYS A 1 126 ? 16.492 -18.844 -14.756 1.00 93.56 126 LYS A C 1
ATOM 1052 O O . LYS A 1 126 ? 16.002 -19.924 -15.059 1.00 93.56 126 LYS A O 1
ATOM 1057 N N . LYS A 1 127 ? 17.768 -18.506 -14.987 1.00 88.81 127 LYS A N 1
ATOM 1058 C CA . LYS A 1 127 ? 18.699 -19.274 -15.833 1.00 88.81 127 LYS A CA 1
ATOM 1059 C C . LYS A 1 127 ? 18.130 -19.498 -17.243 1.00 88.81 127 LYS A C 1
ATOM 1061 O O . LYS A 1 127 ? 18.251 -20.593 -17.785 1.00 88.81 127 LYS A O 1
ATOM 1066 N N . LEU A 1 128 ? 17.451 -18.473 -17.761 1.00 77.56 128 LEU A N 1
ATOM 1067 C CA . LEU A 1 128 ? 16.961 -18.417 -19.139 1.00 77.56 128 LEU A CA 1
ATOM 1068 C C . LEU A 1 128 ? 18.039 -17.856 -20.066 1.00 77.56 128 LEU A C 1
ATOM 1070 O O . LEU A 1 128 ? 18.913 -17.116 -19.552 1.00 77.56 128 LEU A O 1
#

Secondary structure (DSSP, 8-state):
--HHHHHHHHHHHHHTT----HHHHHHHHHHHHHT--S-HHHHHHHHHHHHHHHHHHHHTTS--HHHHHHHHHHHHHHTT--HHHHHHHHHHTT--HHHHHHHHHHHHHH-TTHHHHHHHHHHHHHT-